Protein AF-A0A4Q4YYS7-F1 (afdb_monomer)

Secondary structure (DSSP, 8-state):
-HHHHHHT-GGGGBTTHHHHHHT-SS-EEEETTEEEEHHHHHHHHHHHHHHTTTTTHHHHTTS-HHHHHHHHHHHHHHHHHHHHHHHHHHHHTT-S----BHHHHHHHTTT-B-SSTTHHHHTTGGG--B---

Structure (mmCIF, N/CA/C/O backbone):
data_AF-A0A4Q4YYS7-F1
#
_entry.id   AF-A0A4Q4YYS7-F1
#
loop_
_atom_site.group_PDB
_atom_site.id
_atom_site.type_symbol
_atom_site.label_atom_id
_atom_site.label_alt_id
_atom_site.label_comp_id
_atom_site.label_asym_id
_atom_site.label_entity_id
_atom_site.label_seq_id
_atom_site.pdbx_PDB_ins_code
_atom_site.Cartn_x
_atom_site.Cartn_y
_atom_site.Cartn_z
_atom_site.occupancy
_atom_site.B_iso_or_equiv
_atom_site.auth_seq_id
_atom_site.auth_comp_id
_atom_site.auth_asym_id
_atom_site.auth_atom_id
_atom_site.pdbx_PDB_model_num
ATOM 1 N N . MET A 1 1 ? 11.679 -5.531 -18.163 1.00 59.91 1 MET A N 1
ATOM 2 C CA . MET A 1 1 ? 12.324 -5.670 -16.835 1.00 59.91 1 MET A CA 1
ATOM 3 C C . MET A 1 1 ? 11.364 -6.344 -15.862 1.00 59.91 1 MET A C 1
ATOM 5 O O . MET A 1 1 ? 10.168 -6.133 -15.994 1.00 59.91 1 MET A O 1
ATOM 9 N N . ALA A 1 2 ? 11.842 -7.164 -14.919 1.00 77.62 2 ALA A N 1
ATOM 10 C CA . ALA A 1 2 ? 10.981 -7.970 -14.035 1.00 77.62 2 ALA A CA 1
ATOM 11 C C . ALA A 1 2 ? 9.992 -7.133 -13.194 1.00 77.62 2 ALA A C 1
ATOM 13 O O . ALA A 1 2 ? 8.833 -7.515 -13.048 1.00 77.62 2 ALA A O 1
ATOM 14 N N . LEU A 1 3 ? 10.415 -5.950 -12.727 1.00 84.94 3 LEU A N 1
ATOM 15 C CA . LEU A 1 3 ? 9.560 -5.025 -11.975 1.00 84.94 3 LEU A CA 1
ATOM 16 C C . LEU A 1 3 ? 8.339 -4.561 -12.782 1.00 84.94 3 LEU A C 1
ATOM 18 O O . LEU A 1 3 ? 7.245 -4.486 -12.236 1.00 84.94 3 LEU A O 1
ATOM 22 N N . PHE A 1 4 ? 8.512 -4.306 -14.083 1.00 86.50 4 PHE A N 1
ATOM 23 C CA . PHE A 1 4 ? 7.407 -3.935 -14.969 1.00 86.50 4 PHE A CA 1
ATOM 24 C C . PHE A 1 4 ? 6.321 -5.013 -14.977 1.00 86.50 4 PHE A C 1
ATOM 26 O O . PHE A 1 4 ? 5.165 -4.711 -14.715 1.00 86.50 4 PHE A O 1
ATOM 33 N N . GLY A 1 5 ? 6.702 -6.278 -15.186 1.00 89.38 5 GLY A N 1
ATOM 34 C CA . GLY A 1 5 ? 5.740 -7.380 -15.221 1.00 89.38 5 GLY A CA 1
ATOM 35 C C . GLY A 1 5 ? 4.982 -7.558 -13.903 1.00 89.38 5 GLY A C 1
ATOM 36 O O . GLY A 1 5 ? 3.815 -7.938 -13.920 1.00 89.38 5 GLY A O 1
ATOM 37 N N . ILE A 1 6 ? 5.620 -7.260 -12.766 1.00 90.69 6 ILE A N 1
ATOM 38 C CA . ILE A 1 6 ? 4.976 -7.285 -11.447 1.00 90.69 6 ILE A CA 1
ATOM 39 C C . ILE A 1 6 ? 4.002 -6.118 -11.293 1.00 90.69 6 ILE A C 1
ATOM 41 O O . ILE A 1 6 ? 2.870 -6.347 -10.876 1.00 90.69 6 ILE A O 1
ATOM 45 N N . MET A 1 7 ? 4.422 -4.896 -11.621 1.00 91.31 7 MET A N 1
ATOM 46 C CA . MET A 1 7 ? 3.624 -3.688 -11.399 1.00 91.31 7 MET A CA 1
ATOM 47 C C . MET A 1 7 ? 2.464 -3.517 -12.383 1.00 91.31 7 MET A C 1
ATOM 49 O O . MET A 1 7 ? 1.507 -2.830 -12.060 1.00 91.31 7 MET A O 1
ATOM 53 N N . ASP A 1 8 ? 2.508 -4.178 -13.538 1.00 90.88 8 ASP A N 1
ATOM 54 C CA . ASP A 1 8 ? 1.418 -4.182 -14.524 1.00 90.88 8 ASP A CA 1
ATOM 55 C C . ASP A 1 8 ? 0.213 -5.045 -14.091 1.00 90.88 8 ASP A C 1
ATOM 57 O O . ASP A 1 8 ? -0.814 -5.114 -14.765 1.00 90.88 8 ASP A O 1
ATOM 61 N N . ARG A 1 9 ? 0.310 -5.747 -12.954 1.00 93.31 9 ARG A N 1
ATOM 62 C CA . ARG A 1 9 ? -0.785 -6.592 -12.468 1.00 93.31 9 ARG A CA 1
ATOM 63 C C . ARG A 1 9 ? -1.943 -5.737 -11.932 1.00 93.31 9 ARG A C 1
ATOM 65 O O . ARG A 1 9 ? -1.722 -4.970 -10.995 1.00 93.31 9 ARG A O 1
ATOM 72 N N . PRO A 1 10 ? -3.192 -5.959 -12.399 1.00 93.81 10 PRO A N 1
ATOM 73 C CA . PRO A 1 10 ? -4.370 -5.232 -11.912 1.00 93.81 10 PRO A CA 1
ATOM 74 C C . PRO A 1 10 ? -4.586 -5.334 -10.402 1.00 93.81 10 PRO A C 1
ATOM 76 O O . PRO 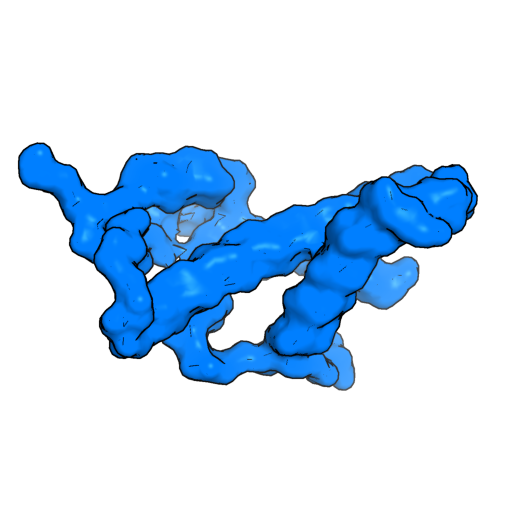A 1 10 ? -5.190 -4.456 -9.802 1.00 93.81 10 PRO A O 1
ATOM 79 N N . TRP A 1 11 ? -4.065 -6.392 -9.774 1.00 94.94 11 TRP A N 1
ATOM 80 C CA . TRP A 1 11 ? -4.149 -6.595 -8.331 1.00 94.94 11 TRP A CA 1
ATOM 81 C C . TRP A 1 11 ? -3.700 -5.356 -7.537 1.00 94.94 11 TRP A C 1
ATOM 83 O O . TRP A 1 11 ? -4.409 -4.940 -6.629 1.00 94.94 11 TRP A O 1
ATOM 93 N N . TRP A 1 12 ? -2.618 -4.674 -7.935 1.00 94.88 12 TRP A N 1
ATOM 94 C CA . TRP A 1 12 ? -2.089 -3.510 -7.204 1.00 94.88 12 TRP A CA 1
ATOM 95 C C . TRP A 1 12 ? -3.067 -2.344 -7.050 1.00 94.88 12 TRP A C 1
ATOM 97 O O . TRP A 1 12 ? -2.965 -1.587 -6.081 1.00 94.88 12 TRP A O 1
ATOM 107 N N . VAL A 1 13 ? -3.991 -2.179 -7.999 1.00 94.81 13 VAL A N 1
ATOM 108 C CA . VAL A 1 13 ? -4.938 -1.060 -8.000 1.00 94.81 13 VAL A CA 1
ATOM 109 C C . VAL A 1 13 ? -6.268 -1.411 -7.350 1.00 94.81 13 VAL A C 1
ATOM 111 O O . VAL A 1 13 ? -7.058 -0.506 -7.107 1.00 94.81 13 VAL A O 1
ATOM 114 N N . LEU A 1 14 ? -6.522 -2.677 -7.008 1.00 95.50 14 LEU A N 1
ATOM 115 C CA . LEU A 1 14 ? -7.781 -3.074 -6.384 1.00 95.50 14 LEU A CA 1
ATOM 116 C C . LEU A 1 14 ? -7.901 -2.515 -4.961 1.00 95.50 14 LEU A C 1
ATOM 118 O O . LEU A 1 14 ? -6.970 -2.560 -4.151 1.00 95.50 14 LEU A O 1
ATOM 122 N N . GLN A 1 15 ? -9.090 -2.012 -4.633 1.00 96.12 15 GLN A N 1
ATOM 123 C CA . GLN A 1 15 ? -9.389 -1.446 -3.320 1.00 96.12 15 GLN A CA 1
ATOM 124 C 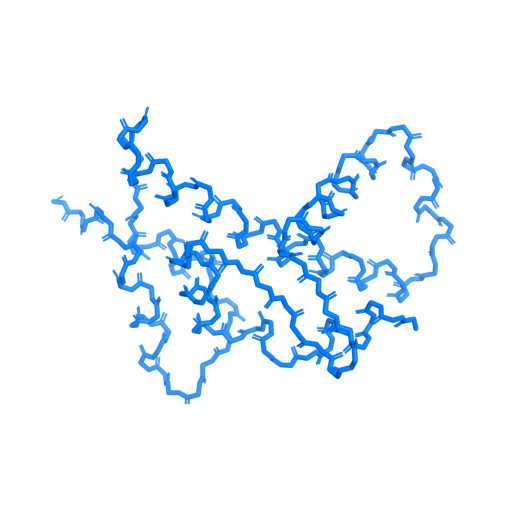C . GLN A 1 15 ? -9.234 -2.486 -2.193 1.00 96.12 15 GLN A C 1
ATOM 126 O O . GLN A 1 15 ? -8.717 -2.159 -1.127 1.00 96.12 15 GLN A O 1
ATOM 131 N N . TRP A 1 16 ? -9.611 -3.745 -2.431 1.00 95.50 16 TRP A N 1
ATOM 132 C CA . TRP A 1 16 ? -9.521 -4.819 -1.431 1.00 95.50 16 TRP A CA 1
ATOM 133 C C . TRP A 1 16 ? -8.093 -5.160 -1.000 1.00 95.50 16 TRP A C 1
ATOM 135 O O . TRP A 1 16 ? -7.889 -5.564 0.143 1.00 95.50 16 TRP A O 1
ATOM 145 N N . VAL A 1 17 ? -7.091 -4.897 -1.846 1.00 96.12 17 VAL A N 1
ATOM 146 C CA . VAL A 1 17 ? -5.675 -5.134 -1.511 1.00 96.12 17 VAL A CA 1
ATOM 147 C C . VAL A 1 17 ? -5.222 -4.322 -0.304 1.00 96.12 17 VAL A C 1
ATOM 149 O O . VAL A 1 17 ? -4.306 -4.726 0.408 1.00 96.12 17 VAL A O 1
ATOM 152 N N . ILE A 1 18 ? -5.894 -3.207 -0.007 1.00 97.31 18 ILE A N 1
ATOM 153 C CA . ILE A 1 18 ? -5.628 -2.452 1.217 1.00 97.31 18 ILE A CA 1
ATOM 154 C C . ILE A 1 18 ? -5.821 -3.355 2.442 1.00 97.31 18 ILE A C 1
ATOM 156 O O . ILE A 1 18 ? -4.964 -3.364 3.317 1.00 97.31 18 ILE A O 1
ATOM 160 N N . GLN A 1 19 ? -6.892 -4.150 2.505 1.00 95.94 19 GLN A N 1
ATOM 161 C CA . GLN A 1 19 ? -7.120 -5.053 3.635 1.00 95.94 19 GLN A CA 1
ATOM 162 C C . GLN A 1 19 ? -6.102 -6.189 3.665 1.00 95.94 19 GLN A C 1
ATOM 164 O O . GLN A 1 19 ? -5.535 -6.465 4.722 1.00 95.94 19 GLN A O 1
ATOM 169 N N . GLU A 1 20 ? -5.842 -6.799 2.506 1.00 96.94 20 GLU A N 1
ATOM 170 C CA . GLU A 1 20 ? -4.884 -7.902 2.361 1.00 96.94 20 GLU A CA 1
ATOM 171 C C . GLU A 1 20 ? -3.494 -7.516 2.880 1.00 96.94 20 GLU A C 1
ATOM 173 O O . GLU A 1 20 ? -2.812 -8.325 3.504 1.00 96.94 20 GLU A O 1
ATOM 178 N N . ILE A 1 21 ? -3.093 -6.260 2.672 1.00 97.94 21 ILE A N 1
ATOM 179 C CA . ILE A 1 21 ? -1.784 -5.757 3.086 1.00 97.94 21 ILE A CA 1
ATOM 180 C C . ILE A 1 21 ? -1.805 -5.124 4.475 1.00 97.94 21 ILE A C 1
ATOM 182 O O . ILE A 1 21 ? -0.899 -5.351 5.268 1.00 97.94 21 ILE A O 1
ATOM 186 N N . VAL A 1 22 ? -2.795 -4.314 4.824 1.00 97.38 22 VAL A N 1
ATOM 187 C CA . VAL A 1 22 ? -2.745 -3.546 6.078 1.00 97.38 22 VAL A CA 1
ATOM 188 C C . VAL A 1 22 ? -3.094 -4.419 7.281 1.00 97.38 22 VAL A C 1
ATOM 190 O O . VAL A 1 22 ? -2.439 -4.315 8.318 1.00 97.38 22 VAL A O 1
ATOM 193 N N . LEU A 1 23 ? -4.079 -5.311 7.145 1.00 96.56 23 LEU A N 1
ATOM 194 C CA . LEU A 1 23 ? -4.608 -6.095 8.265 1.00 96.56 23 LEU A CA 1
ATOM 195 C C . LEU A 1 23 ? -3.833 -7.392 8.528 1.00 96.56 23 LEU A C 1
ATOM 197 O O . LEU A 1 23 ? -3.917 -7.939 9.627 1.00 96.56 23 LEU A O 1
ATOM 201 N N . ALA A 1 24 ? -3.087 -7.900 7.543 1.00 96.75 24 ALA A N 1
ATOM 202 C CA . ALA A 1 24 ? -2.376 -9.170 7.666 1.00 96.75 24 ALA A CA 1
ATOM 203 C C . ALA A 1 24 ? -1.307 -9.145 8.774 1.00 96.75 24 ALA A C 1
ATOM 205 O O . ALA A 1 24 ? -0.665 -8.128 9.026 1.00 96.75 24 ALA A O 1
ATOM 206 N N . GLN A 1 25 ? -1.034 -10.277 9.420 1.00 94.69 25 GLN A N 1
ATOM 207 C CA . GLN A 1 25 ? 0.059 -10.357 10.402 1.00 94.69 25 GLN A CA 1
ATOM 208 C C . GLN A 1 25 ? 1.426 -10.471 9.716 1.00 94.69 25 GLN A C 1
ATOM 210 O O . GLN A 1 25 ? 2.368 -9.778 10.092 1.00 94.69 25 GLN A O 1
ATOM 215 N N . SER A 1 26 ? 1.501 -11.264 8.649 1.00 95.50 26 SER A N 1
ATOM 216 C CA . SER A 1 26 ? 2.660 -11.427 7.771 1.00 95.50 26 SER A CA 1
ATOM 217 C C . SER A 1 26 ? 2.191 -11.502 6.319 1.00 95.50 26 SER A C 1
ATOM 219 O O . SER A 1 26 ? 1.051 -11.882 6.052 1.00 95.50 26 SER A O 1
ATOM 221 N N . ILE A 1 27 ? 3.046 -11.096 5.380 1.00 97.44 27 ILE A N 1
ATOM 222 C CA . ILE A 1 27 ? 2.688 -10.994 3.963 1.00 97.44 27 ILE A CA 1
ATOM 223 C C . ILE A 1 27 ? 3.809 -11.589 3.125 1.00 97.44 27 ILE A C 1
ATOM 225 O O . ILE A 1 27 ? 4.983 -11.260 3.290 1.00 97.44 27 ILE A O 1
ATOM 229 N N . THR A 1 28 ? 3.433 -12.442 2.182 1.00 97.25 28 THR A N 1
ATOM 230 C CA . THR A 1 28 ? 4.325 -12.947 1.142 1.00 97.25 28 THR A CA 1
ATOM 231 C C . THR A 1 28 ? 3.650 -12.739 -0.202 1.00 97.25 28 THR A C 1
ATOM 233 O O . THR A 1 28 ? 2.509 -13.146 -0.401 1.00 97.25 28 THR A O 1
ATOM 236 N N . LEU A 1 29 ? 4.345 -12.070 -1.117 1.00 95.12 29 LEU A N 1
ATOM 237 C CA . LEU A 1 29 ? 3.866 -11.822 -2.467 1.00 95.12 29 LEU A CA 1
ATOM 238 C C . LEU A 1 29 ? 4.294 -12.969 -3.377 1.00 95.12 29 LEU A C 1
ATOM 240 O O . LEU A 1 29 ? 5.468 -13.343 -3.412 1.00 95.12 29 LEU A O 1
ATOM 244 N N . HIS A 1 30 ? 3.332 -13.491 -4.135 1.00 94.56 30 HIS A N 1
ATOM 245 C CA . HIS A 1 30 ? 3.532 -14.562 -5.104 1.00 94.56 30 HIS A CA 1
ATOM 246 C C . HIS A 1 30 ? 3.244 -14.051 -6.516 1.00 94.56 30 HIS A C 1
ATOM 248 O O . HIS A 1 30 ? 2.176 -13.508 -6.791 1.00 94.56 30 HIS A O 1
ATOM 254 N N . HIS A 1 31 ? 4.188 -14.261 -7.432 1.00 91.62 31 HIS A N 1
ATOM 255 C CA . HIS A 1 31 ? 4.025 -13.980 -8.853 1.00 91.62 31 HIS A CA 1
ATOM 256 C C . HIS A 1 31 ? 4.696 -15.079 -9.678 1.00 91.62 31 HIS A C 1
ATOM 258 O O . HIS A 1 31 ? 5.897 -15.034 -9.949 1.00 91.62 31 HIS A O 1
ATOM 264 N N . GLY A 1 32 ? 3.916 -16.062 -10.131 1.00 89.38 32 GLY A N 1
ATOM 265 C CA . GLY A 1 32 ? 4.467 -17.227 -10.825 1.00 89.38 32 GLY A CA 1
ATOM 266 C C . GLY A 1 32 ? 5.466 -17.955 -9.923 1.00 89.38 32 GLY A C 1
ATOM 267 O O . GLY A 1 32 ? 5.113 -18.360 -8.821 1.00 89.38 32 GLY A O 1
ATOM 268 N N . HIS A 1 33 ? 6.719 -18.081 -10.366 1.00 89.31 33 HIS A N 1
ATOM 269 C CA . HIS A 1 33 ? 7.798 -18.676 -9.565 1.00 89.31 33 HIS A CA 1
ATOM 270 C C . HIS A 1 33 ? 8.499 -17.683 -8.624 1.00 89.31 33 HIS A C 1
ATOM 272 O O . HIS A 1 33 ? 9.356 -18.087 -7.842 1.00 89.31 33 HIS A O 1
ATOM 278 N N . PHE A 1 34 ? 8.170 -16.391 -8.695 1.00 87.88 34 PHE A N 1
ATOM 279 C CA . PHE A 1 34 ? 8.744 -15.387 -7.808 1.00 87.88 34 PHE A CA 1
ATOM 280 C C . PHE A 1 34 ? 7.944 -15.324 -6.512 1.00 87.88 34 PHE A C 1
ATOM 282 O O . PHE A 1 34 ? 6.730 -15.117 -6.529 1.00 87.88 34 PHE A O 1
ATOM 289 N N . VAL A 1 35 ? 8.644 -15.485 -5.395 1.00 94.06 35 VAL A N 1
ATOM 290 C CA . VAL A 1 35 ? 8.088 -15.402 -4.047 1.00 94.06 35 VAL A CA 1
ATOM 291 C C . VAL A 1 35 ? 8.988 -14.492 -3.235 1.00 94.06 35 VAL A C 1
ATOM 293 O O . VAL A 1 35 ? 10.207 -14.666 -3.241 1.00 94.06 35 VAL A O 1
ATOM 296 N N . ALA A 1 36 ? 8.405 -13.510 -2.560 1.00 95.12 36 ALA A N 1
ATOM 297 C CA . ALA A 1 36 ? 9.168 -12.591 -1.733 1.00 95.12 36 ALA A CA 1
ATOM 298 C C . ALA A 1 36 ? 8.326 -12.040 -0.574 1.00 95.12 36 ALA A C 1
ATOM 300 O O . ALA A 1 36 ? 7.134 -11.776 -0.750 1.00 95.12 36 ALA A O 1
ATOM 301 N N . PRO A 1 37 ? 8.934 -11.846 0.608 1.00 97.62 37 PRO A N 1
ATOM 302 C CA . PRO A 1 37 ? 8.263 -11.210 1.734 1.00 97.62 37 PRO A CA 1
ATOM 303 C C . PRO A 1 37 ? 7.973 -9.734 1.430 1.00 97.62 37 PRO A C 1
ATOM 305 O O . PRO A 1 37 ? 8.708 -9.090 0.673 1.00 97.62 37 PRO A O 1
ATOM 308 N N . TRP A 1 38 ? 6.918 -9.183 2.033 1.00 97.44 38 TRP A N 1
ATOM 309 C CA . TRP A 1 38 ? 6.555 -7.768 1.869 1.00 97.44 38 TRP A CA 1
ATOM 310 C C . TRP A 1 38 ? 7.682 -6.819 2.276 1.00 97.44 38 TRP A C 1
ATOM 312 O O . TRP A 1 38 ? 7.906 -5.801 1.627 1.00 97.44 38 TRP A O 1
ATOM 322 N N . GLU A 1 39 ? 8.448 -7.191 3.297 1.00 97.31 39 GLU A N 1
ATOM 323 C CA . GLU A 1 39 ? 9.573 -6.422 3.823 1.00 97.31 39 GLU A CA 1
ATOM 324 C C . GLU A 1 39 ? 10.654 -6.176 2.761 1.00 97.31 39 GLU A C 1
ATOM 326 O O . GLU A 1 39 ? 11.316 -5.140 2.779 1.00 97.31 39 GLU A O 1
ATOM 331 N N . LEU A 1 40 ? 10.811 -7.086 1.791 1.00 96.81 40 LEU A N 1
ATOM 332 C CA . LEU A 1 40 ? 11.721 -6.869 0.666 1.00 96.81 40 LEU A CA 1
ATOM 333 C C . LEU A 1 40 ? 11.230 -5.720 -0.228 1.00 96.81 40 LEU A C 1
ATOM 335 O O . LEU A 1 40 ? 12.028 -4.896 -0.679 1.00 96.81 40 LEU A O 1
ATOM 339 N N . PHE A 1 41 ? 9.919 -5.654 -0.472 1.00 96.62 41 PHE A N 1
ATOM 340 C CA . PHE A 1 41 ? 9.298 -4.617 -1.293 1.00 96.62 41 PHE A CA 1
ATOM 341 C C . PHE A 1 41 ? 9.347 -3.264 -0.586 1.00 96.62 41 PHE A C 1
ATOM 343 O O . PHE A 1 41 ? 9.761 -2.277 -1.197 1.00 96.62 41 PHE A O 1
ATOM 350 N N . SER A 1 42 ? 8.972 -3.211 0.696 1.00 97.56 42 SER A N 1
ATOM 351 C CA . SER A 1 42 ? 8.985 -1.964 1.463 1.00 97.56 42 SER A CA 1
ATOM 352 C C . SER A 1 42 ? 10.401 -1.418 1.633 1.00 97.56 42 SER A C 1
ATOM 354 O O . SER A 1 42 ? 10.619 -0.232 1.387 1.00 97.56 42 SER A O 1
ATOM 356 N N . LEU A 1 43 ? 11.394 -2.269 1.919 1.00 97.56 43 LEU A N 1
ATOM 357 C CA . LEU A 1 43 ? 12.797 -1.855 1.977 1.00 97.56 43 LEU A CA 1
ATOM 358 C C . LEU A 1 43 ? 13.282 -1.289 0.636 1.00 97.56 43 LEU A C 1
ATOM 360 O O . LEU A 1 43 ? 13.894 -0.222 0.601 1.00 97.56 43 LEU A O 1
ATOM 364 N N . ALA A 1 44 ? 12.980 -1.961 -0.478 1.00 95.56 44 ALA A N 1
ATOM 365 C CA . ALA A 1 44 ? 13.346 -1.472 -1.804 1.00 95.56 44 ALA A CA 1
ATOM 366 C C . ALA A 1 44 ? 12.694 -0.112 -2.118 1.00 95.56 44 ALA A C 1
ATOM 368 O O . ALA A 1 44 ? 13.359 0.787 -2.639 1.00 95.56 44 ALA A O 1
ATOM 369 N N . ALA A 1 45 ? 11.417 0.064 -1.767 1.00 96.12 45 ALA A N 1
ATOM 370 C CA . ALA A 1 45 ? 10.690 1.313 -1.969 1.00 96.12 45 ALA A CA 1
ATOM 371 C C . ALA A 1 45 ? 11.269 2.470 -1.133 1.00 96.12 45 ALA A C 1
ATOM 373 O O . ALA A 1 45 ? 11.474 3.562 -1.666 1.00 96.12 45 ALA A O 1
ATOM 374 N N . ARG A 1 46 ? 11.603 2.225 0.143 1.00 95.94 46 ARG A N 1
ATOM 375 C CA . ARG A 1 46 ? 12.231 3.218 1.038 1.00 95.94 46 ARG A CA 1
ATOM 376 C C . ARG A 1 46 ? 13.633 3.595 0.577 1.00 95.94 46 ARG A C 1
ATOM 378 O O . ARG A 1 46 ? 13.967 4.777 0.553 1.00 95.94 46 ARG A O 1
ATOM 385 N N . ASN A 1 47 ? 14.425 2.612 0.147 1.00 93.81 47 ASN A N 1
ATOM 386 C CA . ASN A 1 47 ? 15.749 2.860 -0.416 1.00 93.81 47 ASN A CA 1
ATOM 387 C C . ASN A 1 47 ? 15.649 3.750 -1.656 1.00 93.81 47 ASN A C 1
ATOM 389 O O . ASN A 1 47 ? 16.379 4.731 -1.761 1.00 93.81 47 ASN A O 1
ATOM 393 N N . TYR A 1 48 ? 14.716 3.466 -2.569 1.00 91.38 48 TYR A N 1
ATOM 394 C CA . TYR A 1 48 ? 14.488 4.338 -3.721 1.00 91.38 48 TYR A CA 1
ATOM 395 C C . TYR A 1 48 ? 14.068 5.754 -3.301 1.00 91.38 48 TYR A C 1
ATOM 397 O O . TYR A 1 48 ? 14.602 6.735 -3.822 1.00 91.38 48 TYR A O 1
ATOM 405 N N . GLU A 1 49 ? 13.138 5.882 -2.350 1.00 91.19 49 GLU A N 1
ATOM 406 C CA . GLU A 1 49 ? 12.682 7.185 -1.863 1.00 91.19 49 GLU A CA 1
ATOM 407 C C . GLU A 1 49 ? 13.821 8.035 -1.280 1.00 91.19 49 GLU A C 1
ATOM 409 O O . GLU A 1 49 ? 13.891 9.230 -1.583 1.00 91.19 49 GLU A O 1
ATOM 414 N N . HIS A 1 50 ? 14.701 7.421 -0.487 1.00 90.56 50 HIS A N 1
ATOM 415 C CA . HIS A 1 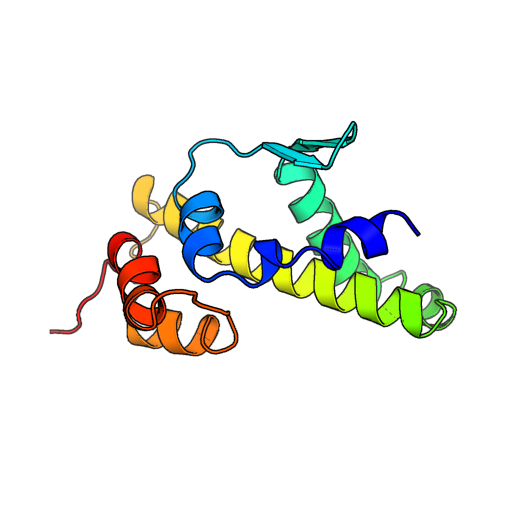50 ? 15.877 8.058 0.102 1.00 90.56 50 HIS A CA 1
ATOM 416 C C . HIS A 1 50 ? 16.903 8.426 -0.980 1.00 90.56 50 HIS A C 1
ATOM 418 O O . HIS A 1 50 ? 17.221 9.594 -1.209 1.00 90.56 50 HIS A O 1
ATOM 424 N N . HIS A 1 51 ? 17.360 7.437 -1.747 1.00 88.31 51 HIS A N 1
ATOM 425 C CA . HIS A 1 51 ? 18.458 7.616 -2.690 1.00 88.31 51 HIS A CA 1
ATOM 426 C C . HIS A 1 51 ? 18.118 8.531 -3.871 1.00 88.31 51 HIS A C 1
ATOM 428 O O . HIS A 1 51 ? 19.025 9.177 -4.403 1.00 88.31 51 HIS A O 1
ATOM 434 N N . ARG A 1 52 ? 16.842 8.642 -4.280 1.00 86.81 52 ARG A N 1
ATOM 435 C CA . ARG A 1 52 ? 16.454 9.572 -5.360 1.00 86.81 52 ARG A CA 1
ATOM 436 C C . ARG A 1 52 ? 16.571 11.042 -4.963 1.00 86.81 52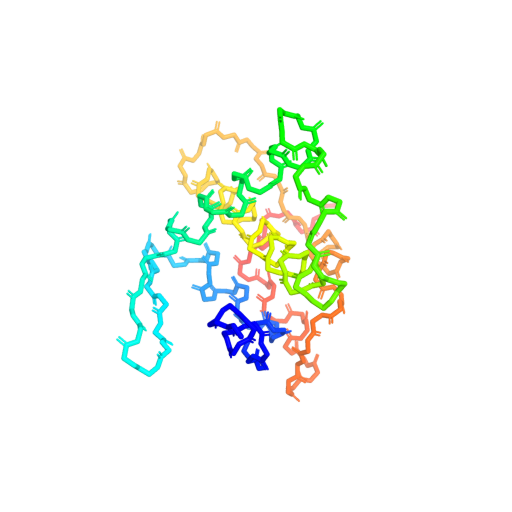 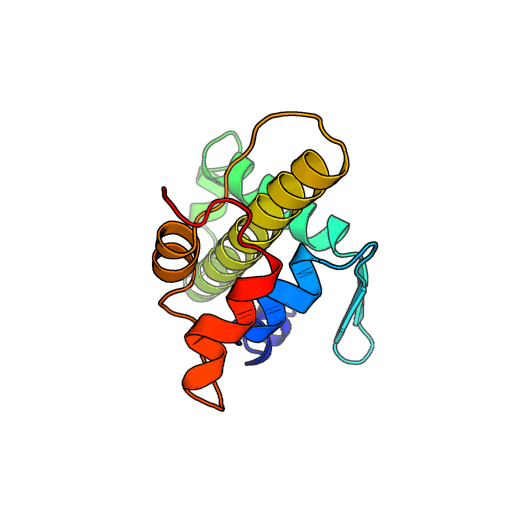ARG A C 1
ATOM 438 O O . ARG A 1 52 ? 16.664 11.886 -5.851 1.00 86.81 52 ARG A O 1
ATOM 445 N N . LYS A 1 53 ? 16.508 11.345 -3.662 1.00 83.69 53 LYS A N 1
ATOM 446 C CA . LYS A 1 53 ? 16.594 12.709 -3.117 1.00 83.69 53 LYS A CA 1
ATOM 447 C C . LYS A 1 53 ? 17.993 13.036 -2.588 1.00 83.69 53 LYS A C 1
ATOM 449 O O . LYS A 1 53 ? 18.355 14.205 -2.591 1.00 83.69 53 LYS A O 1
ATOM 454 N N . ASP A 1 54 ? 18.759 12.013 -2.207 1.00 85.19 54 ASP A N 1
ATOM 455 C CA . ASP A 1 54 ? 20.049 12.164 -1.536 1.00 85.19 54 ASP A CA 1
ATOM 456 C C . ASP A 1 54 ? 21.232 11.741 -2.436 1.00 85.19 54 ASP A C 1
ATOM 458 O O . ASP A 1 54 ? 21.420 12.253 -3.543 1.00 85.19 54 ASP A O 1
A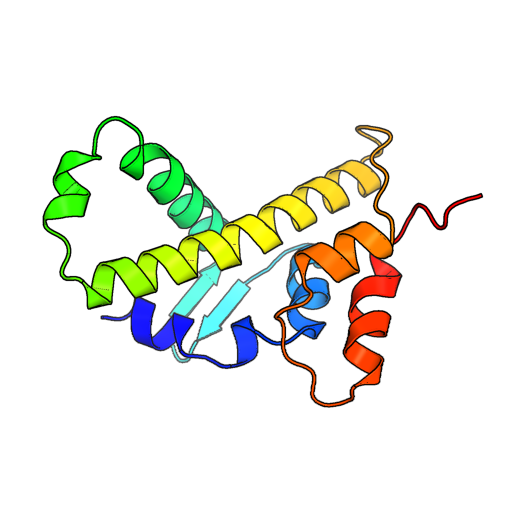TOM 462 N N . CYS A 1 55 ? 22.064 10.800 -1.976 1.00 83.44 55 CYS A N 1
ATOM 463 C CA . CYS A 1 55 ? 23.387 10.514 -2.541 1.00 83.44 55 CYS A CA 1
ATOM 464 C C . CYS A 1 55 ? 23.398 9.960 -3.978 1.00 83.44 55 CYS A C 1
ATOM 466 O O . CYS A 1 55 ? 24.449 9.963 -4.618 1.00 83.44 55 CYS A O 1
ATOM 468 N N . CYS A 1 56 ? 22.259 9.506 -4.512 1.00 81.44 56 CYS A N 1
ATOM 469 C CA . CYS A 1 56 ? 22.174 8.901 -5.844 1.00 81.44 56 CYS A CA 1
ATOM 470 C C . CYS A 1 56 ? 21.300 9.694 -6.823 1.00 81.44 56 CYS A C 1
ATOM 472 O O . CYS A 1 56 ? 21.007 9.189 -7.907 1.00 81.44 56 CYS A O 1
ATOM 474 N N . GLN A 1 57 ? 20.922 10.938 -6.509 1.00 79.69 57 GLN A N 1
ATOM 475 C CA . GLN A 1 57 ? 20.029 11.753 -7.346 1.00 79.69 57 GLN A CA 1
ATOM 476 C C . GLN A 1 57 ? 20.467 11.818 -8.825 1.00 79.69 57 GLN A C 1
ATOM 478 O O . GLN A 1 57 ? 19.637 11.772 -9.734 1.00 79.69 57 GLN A O 1
ATOM 483 N N . ASN A 1 58 ? 21.776 11.886 -9.090 1.00 79.56 58 ASN A N 1
ATOM 484 C CA . ASN A 1 58 ? 22.307 11.925 -10.456 1.00 79.56 58 ASN A CA 1
ATOM 485 C C . ASN A 1 58 ? 22.236 10.574 -11.181 1.00 79.56 58 ASN A C 1
ATOM 487 O O . ASN A 1 58 ? 22.146 10.568 -12.403 1.00 79.56 58 ASN A O 1
ATOM 491 N N . HIS A 1 59 ? 22.234 9.449 -10.463 1.00 75.44 59 HIS A N 1
ATOM 492 C CA . HIS A 1 59 ? 22.129 8.115 -11.059 1.00 75.44 59 HIS A CA 1
ATOM 493 C C . HIS A 1 59 ? 20.752 7.905 -11.707 1.00 75.44 59 HIS A C 1
ATOM 495 O O . HIS A 1 59 ? 20.649 7.370 -12.808 1.00 75.44 59 HIS A O 1
ATOM 501 N N . TYR A 1 60 ? 19.696 8.429 -11.079 1.00 71.19 60 TYR A N 1
ATOM 502 C CA . TYR A 1 60 ? 18.326 8.322 -11.588 1.00 71.19 60 TYR A CA 1
ATOM 503 C C . TYR A 1 60 ? 18.074 9.126 -12.868 1.00 71.19 60 TYR A C 1
ATOM 505 O O . TYR A 1 60 ? 17.160 8.794 -13.617 1.00 71.19 60 TYR A O 1
ATOM 513 N N . LYS A 1 61 ? 18.901 10.137 -13.172 1.00 70.38 61 LYS A N 1
ATOM 514 C CA . LYS A 1 61 ? 18.820 10.885 -14.441 1.00 70.38 61 LYS A CA 1
ATOM 515 C C . LYS A 1 61 ? 19.152 10.020 -15.661 1.00 70.38 61 LYS A C 1
ATOM 517 O O . LYS A 1 61 ? 18.760 10.376 -16.766 1.00 70.38 61 LYS A O 1
ATOM 522 N N . TYR A 1 62 ? 19.862 8.910 -15.459 1.00 76.81 62 TYR A N 1
ATOM 523 C CA . TYR A 1 62 ? 20.265 7.988 -16.521 1.00 76.81 62 TYR A CA 1
ATOM 524 C C . TYR A 1 62 ? 19.310 6.802 -16.697 1.00 76.81 62 TYR A C 1
ATOM 526 O O . TYR A 1 62 ? 19.506 6.002 -17.608 1.00 76.81 62 TYR A O 1
ATOM 534 N N . LEU A 1 63 ? 18.273 6.676 -15.861 1.00 75.94 63 LEU A N 1
ATOM 535 C CA . LEU A 1 63 ? 17.227 5.685 -16.097 1.00 75.94 63 LEU A CA 1
ATOM 536 C C . LEU A 1 63 ? 16.424 6.061 -17.343 1.00 75.94 63 LEU A C 1
ATOM 538 O O . LEU A 1 63 ? 16.013 7.210 -17.523 1.00 75.94 63 LEU A O 1
ATOM 542 N N . HIS A 1 64 ? 16.153 5.070 -18.190 1.00 76.62 64 HIS A N 1
ATOM 543 C CA . HIS A 1 64 ? 15.247 5.247 -19.316 1.00 76.62 64 HIS A CA 1
ATOM 544 C C . HIS A 1 64 ? 13.850 5.639 -18.814 1.00 76.62 64 HIS A C 1
ATOM 546 O O . HIS A 1 64 ? 13.370 5.121 -17.808 1.00 76.62 64 HIS A O 1
ATOM 552 N N . GLY A 1 65 ? 13.162 6.530 -19.537 1.00 74.31 65 GLY A N 1
ATOM 553 C CA . GLY A 1 65 ? 11.900 7.125 -19.073 1.00 74.31 65 GLY A CA 1
ATOM 554 C C . GLY A 1 65 ? 10.810 6.112 -18.697 1.00 74.31 65 GLY A C 1
ATOM 555 O O . GLY A 1 65 ? 10.057 6.350 -17.754 1.00 74.31 65 GLY A O 1
ATOM 556 N N . ASN A 1 66 ? 10.752 4.963 -19.379 1.00 76.69 66 ASN A N 1
ATOM 557 C CA . ASN A 1 66 ? 9.839 3.881 -19.011 1.00 76.69 66 ASN A CA 1
ATOM 558 C C . ASN A 1 66 ? 10.233 3.231 -17.680 1.00 76.69 66 ASN A C 1
ATOM 560 O O . ASN A 1 66 ? 9.368 3.036 -16.834 1.00 76.69 66 ASN A O 1
ATOM 564 N N . ASP A 1 67 ? 11.513 2.947 -17.443 1.00 81.88 67 ASP A N 1
ATOM 565 C CA . ASP A 1 67 ? 11.969 2.361 -16.177 1.00 81.88 67 ASP A CA 1
ATOM 566 C C . ASP A 1 67 ? 11.699 3.305 -15.001 1.00 81.88 67 ASP A C 1
ATOM 568 O O . ASP A 1 67 ? 11.174 2.872 -13.976 1.00 81.88 67 ASP A O 1
ATOM 572 N N . THR A 1 68 ? 11.922 4.610 -15.184 1.00 85.00 68 THR A N 1
ATOM 573 C CA . THR A 1 68 ? 11.596 5.629 -14.176 1.00 85.00 68 THR A CA 1
ATOM 574 C C . THR A 1 68 ? 10.119 5.596 -13.788 1.00 85.00 68 THR A C 1
ATOM 576 O O . THR A 1 68 ? 9.804 5.651 -12.603 1.00 85.00 68 THR A O 1
ATOM 579 N N . ARG A 1 69 ? 9.196 5.454 -14.750 1.00 86.31 69 ARG A N 1
ATOM 580 C CA . ARG A 1 69 ? 7.751 5.373 -14.462 1.00 86.31 69 ARG A CA 1
ATOM 581 C C . ARG A 1 69 ? 7.384 4.135 -13.651 1.00 86.31 69 ARG A C 1
ATOM 583 O O . ARG A 1 69 ? 6.591 4.245 -12.722 1.00 86.31 69 ARG A O 1
ATOM 590 N N . HIS A 1 70 ? 7.956 2.978 -13.974 1.00 88.06 70 HIS A N 1
ATOM 591 C CA . HIS A 1 70 ? 7.660 1.740 -13.250 1.00 88.06 70 HIS A CA 1
ATOM 592 C C . HIS A 1 70 ? 8.203 1.768 -11.827 1.00 88.06 70 HIS A C 1
ATOM 594 O O . HIS A 1 70 ? 7.504 1.357 -10.904 1.00 88.06 70 HIS A O 1
ATOM 600 N N . VAL A 1 71 ? 9.415 2.293 -11.635 1.00 90.12 71 VAL A N 1
ATOM 601 C CA . VAL A 1 71 ? 9.984 2.456 -10.295 1.00 90.12 71 VAL A CA 1
ATOM 602 C C . VAL A 1 71 ? 9.201 3.507 -9.503 1.00 90.12 71 VAL A C 1
ATOM 604 O O . VAL A 1 71 ? 8.924 3.296 -8.324 1.00 90.12 71 VAL A O 1
ATOM 607 N N . GLU A 1 72 ? 8.769 4.596 -10.151 1.00 90.69 72 GLU A N 1
ATOM 608 C CA . GLU A 1 72 ? 7.936 5.632 -9.532 1.00 90.69 72 GLU A CA 1
ATOM 609 C C . GLU A 1 72 ? 6.577 5.073 -9.085 1.00 90.69 72 GLU A C 1
ATOM 611 O O . GLU A 1 72 ? 6.135 5.335 -7.967 1.00 90.69 72 GLU A O 1
ATOM 616 N N . HIS A 1 73 ? 5.927 4.272 -9.931 1.00 92.62 73 HIS A N 1
ATOM 617 C CA . HIS A 1 73 ? 4.680 3.601 -9.581 1.00 92.62 73 HIS A CA 1
ATOM 618 C C . HIS A 1 73 ? 4.882 2.596 -8.441 1.00 92.62 73 HIS A C 1
ATOM 620 O O . HIS A 1 73 ? 4.124 2.615 -7.473 1.00 92.62 73 HIS A O 1
ATOM 626 N N . PHE A 1 74 ? 5.937 1.779 -8.521 1.00 95.06 74 PHE A N 1
ATOM 627 C CA . PHE A 1 74 ? 6.307 0.817 -7.490 1.00 95.06 74 PHE A CA 1
ATOM 628 C C . PHE A 1 74 ? 6.448 1.473 -6.118 1.00 95.06 74 PHE A C 1
ATOM 630 O O . PHE A 1 74 ? 5.703 1.114 -5.208 1.00 95.06 74 PHE A O 1
ATOM 637 N N . TYR A 1 75 ? 7.353 2.447 -5.945 1.00 95.00 75 TYR A N 1
ATOM 638 C CA . TYR A 1 75 ? 7.576 2.966 -4.595 1.00 95.00 75 TYR A CA 1
ATOM 639 C C . TYR A 1 75 ? 6.330 3.686 -4.070 1.00 95.00 75 TYR A C 1
ATOM 641 O O . TYR A 1 75 ? 6.021 3.535 -2.898 1.00 95.00 75 TYR A O 1
ATOM 649 N N . ARG A 1 76 ? 5.579 4.423 -4.905 1.00 95.12 76 ARG A N 1
ATOM 650 C CA . ARG A 1 76 ? 4.356 5.107 -4.447 1.00 95.12 76 ARG A CA 1
ATOM 651 C C . ARG A 1 76 ? 3.332 4.117 -3.911 1.00 95.12 76 ARG A C 1
ATOM 65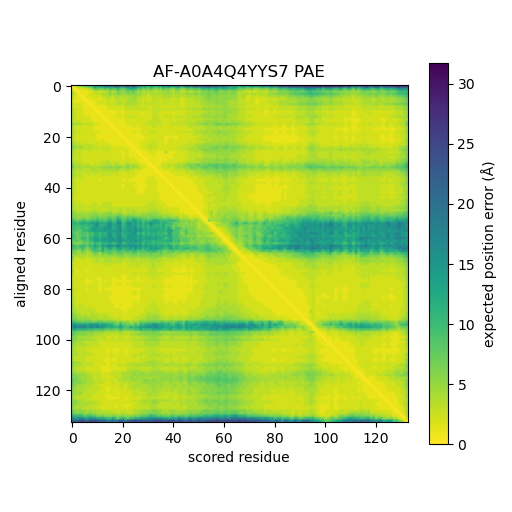3 O O . ARG A 1 76 ? 2.830 4.318 -2.811 1.00 95.12 76 ARG A O 1
ATOM 660 N N . THR A 1 77 ? 3.057 3.054 -4.667 1.00 96.12 77 THR A N 1
ATOM 661 C CA . THR A 1 77 ? 2.091 2.023 -4.272 1.00 96.12 77 THR A CA 1
ATOM 662 C C . THR A 1 77 ? 2.540 1.310 -2.998 1.00 96.12 77 THR A C 1
ATOM 664 O O . THR A 1 77 ? 1.738 1.129 -2.081 1.00 96.12 77 THR A O 1
ATOM 667 N N . ILE A 1 78 ? 3.817 0.923 -2.915 1.00 97.75 78 ILE A N 1
ATOM 668 C CA . ILE A 1 78 ? 4.340 0.197 -1.755 1.00 97.75 78 ILE A CA 1
ATOM 669 C C . ILE A 1 78 ? 4.377 1.086 -0.511 1.00 97.75 78 ILE A C 1
ATOM 671 O O . ILE A 1 78 ? 3.885 0.661 0.526 1.00 97.75 78 ILE A O 1
ATOM 675 N N . ILE A 1 79 ? 4.897 2.313 -0.602 1.00 97.62 79 ILE A N 1
ATOM 676 C CA . ILE A 1 79 ? 4.981 3.244 0.534 1.00 97.62 79 ILE A CA 1
ATOM 677 C C . ILE A 1 79 ? 3.592 3.597 1.062 1.00 97.62 79 ILE A C 1
ATOM 679 O O . ILE A 1 79 ? 3.391 3.578 2.270 1.00 97.62 79 ILE A O 1
ATOM 683 N N . GLU A 1 80 ? 2.620 3.857 0.182 1.00 97.06 80 GLU A N 1
ATOM 684 C CA . GLU A 1 80 ? 1.248 4.179 0.592 1.00 97.06 80 GLU A CA 1
ATOM 685 C C . GLU A 1 80 ? 0.622 3.061 1.444 1.00 97.06 80 GLU A C 1
ATOM 687 O O . GLU A 1 80 ? 0.012 3.328 2.484 1.00 97.06 80 GLU A O 1
ATOM 692 N N . LEU A 1 81 ? 0.782 1.808 1.009 1.00 97.88 81 LEU A N 1
ATOM 693 C CA . LEU A 1 81 ? 0.282 0.634 1.723 1.00 97.88 81 LEU A CA 1
ATOM 694 C C . LEU A 1 81 ? 1.074 0.361 3.006 1.00 97.88 81 LEU A C 1
ATOM 696 O O . LEU A 1 81 ? 0.491 0.062 4.048 1.00 97.88 81 LEU A O 1
ATOM 700 N N . ASP A 1 82 ? 2.397 0.476 2.931 1.00 98.25 82 ASP A N 1
ATOM 701 C CA . ASP A 1 82 ? 3.314 0.203 4.031 1.00 98.25 82 ASP A CA 1
ATOM 702 C C . ASP A 1 82 ? 3.168 1.228 5.166 1.00 98.25 82 ASP A C 1
ATOM 704 O O . ASP A 1 82 ? 3.120 0.844 6.332 1.00 98.25 82 ASP A O 1
ATOM 708 N N . ASP A 1 83 ? 3.009 2.518 4.857 1.00 97.56 83 ASP A N 1
ATOM 709 C CA . ASP A 1 83 ? 2.745 3.570 5.848 1.00 97.56 83 ASP A CA 1
ATOM 710 C C . ASP A 1 83 ? 1.443 3.301 6.611 1.00 97.56 83 ASP A C 1
ATOM 712 O O . ASP A 1 83 ? 1.396 3.404 7.841 1.00 97.56 83 ASP A O 1
ATOM 716 N N . LEU A 1 84 ? 0.374 2.935 5.896 1.00 97.50 84 LEU A N 1
ATOM 717 C CA . LEU A 1 84 ? -0.902 2.615 6.531 1.00 97.50 84 LEU A CA 1
ATOM 718 C C . LEU A 1 84 ? -0.803 1.340 7.381 1.00 97.50 84 LEU A C 1
ATOM 720 O O . LEU A 1 84 ? -1.327 1.309 8.496 1.00 97.50 84 LEU A O 1
ATOM 724 N N . ARG A 1 85 ? -0.079 0.320 6.905 1.00 97.38 85 ARG A N 1
ATOM 725 C CA . ARG A 1 85 ? 0.232 -0.895 7.669 1.00 97.38 85 ARG A CA 1
ATOM 726 C C . ARG A 1 85 ? 0.959 -0.580 8.974 1.00 97.38 85 ARG A C 1
ATOM 728 O O . ARG A 1 85 ? 0.550 -1.074 10.022 1.00 97.38 85 ARG A O 1
ATOM 735 N N . HIS A 1 86 ? 1.987 0.265 8.945 1.00 96.56 86 HIS A N 1
ATOM 736 C CA . HIS A 1 86 ? 2.711 0.663 10.154 1.00 96.56 86 HIS A CA 1
ATOM 737 C C . HIS A 1 86 ? 1.806 1.411 11.140 1.00 96.56 86 HIS A C 1
ATOM 739 O O . HIS A 1 86 ? 1.800 1.080 12.326 1.00 96.56 86 HIS A O 1
ATOM 745 N N . LYS A 1 87 ? 0.979 2.354 10.658 1.00 95.69 87 LYS A N 1
ATOM 746 C CA . LYS A 1 87 ? -0.023 3.036 11.498 1.00 95.69 87 LYS A CA 1
ATOM 747 C C . LYS A 1 87 ? -0.962 2.035 12.172 1.00 95.69 87 LYS A C 1
ATOM 749 O O . LYS A 1 87 ? -1.163 2.108 13.383 1.00 95.69 87 LYS A O 1
ATOM 754 N N . TRP A 1 88 ? -1.490 1.081 11.406 1.00 96.06 88 TRP A N 1
ATOM 755 C CA . TRP A 1 88 ? -2.373 0.035 11.916 1.00 96.06 88 TRP A CA 1
ATOM 756 C C . TRP A 1 88 ? -1.695 -0.831 12.984 1.00 96.06 88 TRP A C 1
ATOM 758 O O . TRP A 1 88 ? -2.241 -1.044 14.065 1.00 96.06 88 TRP A O 1
ATOM 768 N N . GLN A 1 89 ? -0.464 -1.275 12.736 1.00 94.88 89 GLN A N 1
ATOM 769 C CA . GLN A 1 89 ? 0.297 -2.051 13.714 1.00 94.88 89 GLN A CA 1
ATOM 770 C C . GLN A 1 89 ? 0.580 -1.264 15.002 1.00 94.88 89 GLN A C 1
ATOM 772 O O . GLN A 1 89 ? 0.535 -1.844 16.088 1.00 94.88 89 GLN A O 1
ATOM 777 N N . SER A 1 90 ? 0.846 0.041 14.916 1.00 94.75 90 SER A N 1
ATOM 778 C CA . SER A 1 90 ? 1.026 0.892 16.097 1.00 94.75 90 SER A CA 1
ATOM 779 C C . SER A 1 90 ? -0.264 1.075 16.900 1.00 94.75 90 SER A C 1
ATOM 781 O O . SER A 1 90 ? -0.192 1.112 18.130 1.00 94.75 90 SER A O 1
ATOM 783 N N . ILE A 1 91 ? -1.430 1.118 16.238 1.00 93.44 91 ILE A N 1
ATOM 784 C CA . ILE A 1 91 ? -2.746 1.093 16.901 1.00 93.44 91 ILE A CA 1
ATOM 785 C C . ILE A 1 91 ? -2.914 -0.214 17.677 1.00 93.44 91 ILE A C 1
ATOM 787 O O . ILE A 1 91 ? -3.189 -0.178 18.872 1.00 93.44 91 ILE A O 1
ATOM 791 N N . LEU A 1 92 ? -2.675 -1.365 17.037 1.00 92.12 92 LEU A N 1
ATOM 792 C CA . LEU A 1 92 ? -2.798 -2.676 17.691 1.00 92.12 92 LEU A CA 1
ATOM 793 C C . LEU A 1 92 ? -1.862 -2.832 18.898 1.00 92.12 92 LEU A C 1
ATOM 795 O O . LEU A 1 92 ? -2.203 -3.500 19.870 1.00 92.12 92 LEU A O 1
ATOM 799 N N . LYS A 1 93 ? -0.680 -2.210 18.846 1.00 94.12 93 LYS A N 1
ATOM 800 C CA . LYS A 1 93 ? 0.303 -2.219 19.938 1.00 94.12 93 LYS A CA 1
ATOM 801 C C . LYS A 1 93 ? 0.053 -1.139 21.000 1.00 94.12 93 LYS A C 1
ATOM 803 O O . LYS A 1 93 ? 0.862 -1.026 21.917 1.00 94.12 93 LYS A O 1
ATOM 808 N N . ASN A 1 94 ? -1.013 -0.339 20.885 1.00 89.12 94 ASN A N 1
ATOM 809 C CA . ASN A 1 94 ? -1.307 0.810 21.753 1.00 89.12 94 ASN A CA 1
ATOM 810 C C . ASN A 1 94 ? -0.118 1.781 21.910 1.00 89.12 94 ASN A C 1
ATOM 812 O O . ASN A 1 94 ? 0.084 2.367 22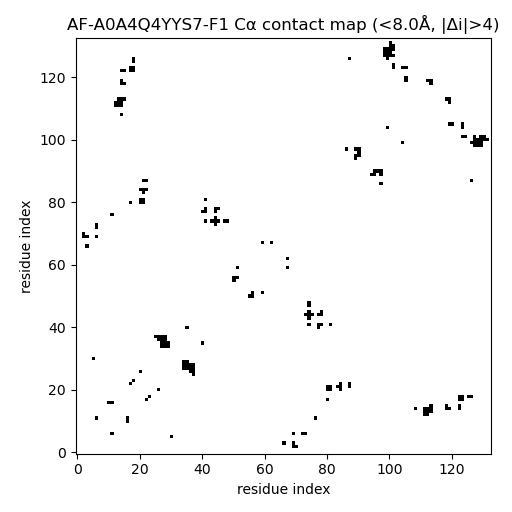.971 1.00 89.12 94 ASN A O 1
ATOM 816 N N . GLN A 1 95 ? 0.699 1.942 20.864 1.00 85.19 95 GLN A N 1
ATOM 817 C CA . GLN A 1 95 ? 1.930 2.741 20.932 1.00 85.19 95 GLN A CA 1
ATOM 818 C C . GLN A 1 95 ? 1.672 4.249 20.863 1.00 85.19 95 GLN A C 1
ATOM 820 O O . GLN A 1 95 ? 2.468 5.033 21.372 1.00 85.19 95 GLN A O 1
ATOM 825 N N . ALA A 1 96 ? 0.581 4.663 20.220 1.00 78.81 96 ALA A N 1
ATOM 826 C CA . ALA A 1 96 ? 0.193 6.061 20.091 1.00 78.81 96 ALA A CA 1
ATOM 827 C C . ALA A 1 96 ? -1.321 6.171 19.841 1.00 78.81 96 ALA A C 1
ATOM 829 O O . ALA A 1 96 ? -1.897 5.255 19.245 1.00 78.81 96 ALA A O 1
ATOM 830 N N . PRO A 1 97 ? -1.973 7.285 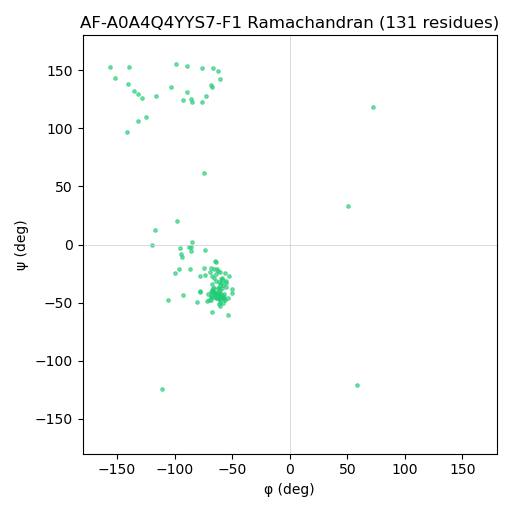20.232 1.00 86.94 97 PRO A N 1
ATOM 831 C CA . PRO A 1 97 ? -3.383 7.547 19.940 1.00 86.94 97 PRO A CA 1
ATOM 832 C C . PRO A 1 97 ? -3.565 7.940 18.463 1.00 86.94 97 PRO A C 1
ATOM 834 O O . PRO A 1 97 ? -3.966 9.056 18.137 1.00 86.94 97 PRO A O 1
ATOM 837 N N . ILE A 1 98 ? -3.213 7.030 17.554 1.00 92.50 98 ILE A N 1
ATOM 838 C CA . ILE A 1 98 ? -3.357 7.222 16.113 1.00 92.50 98 ILE A CA 1
ATOM 839 C C . ILE A 1 98 ? -4.829 7.038 15.768 1.00 92.50 98 ILE A C 1
ATOM 841 O O . ILE A 1 98 ? -5.416 5.982 16.013 1.00 92.50 98 ILE A O 1
ATOM 845 N N . LYS A 1 99 ? -5.403 8.075 15.169 1.00 93.25 99 LYS A N 1
ATOM 846 C CA . LYS A 1 99 ? -6.757 8.057 14.635 1.00 93.25 99 LYS A CA 1
ATOM 847 C C . LYS A 1 99 ? -6.702 7.911 13.122 1.00 93.25 99 LYS A C 1
ATOM 849 O O . LYS A 1 99 ? -5.897 8.566 12.467 1.00 93.25 99 LYS A O 1
ATOM 854 N N . ILE A 1 100 ? -7.544 7.040 12.591 1.00 95.06 100 ILE A N 1
ATOM 855 C CA . ILE A 1 100 ? -7.744 6.815 11.167 1.00 95.06 100 ILE A CA 1
ATOM 856 C C . ILE A 1 100 ? -9.235 6.996 10.926 1.00 95.06 100 ILE A C 1
ATOM 858 O O . ILE A 1 100 ? -10.050 6.180 11.369 1.00 95.06 100 ILE A O 1
ATOM 862 N N . ASN A 1 101 ? -9.584 8.081 10.239 1.00 95.06 101 ASN A N 1
ATOM 863 C CA . ASN A 1 101 ? -10.963 8.360 9.871 1.00 95.06 101 ASN A CA 1
ATOM 864 C C . ASN A 1 101 ? -11.254 7.939 8.428 1.00 95.06 101 ASN A C 1
ATOM 866 O O . ASN A 1 101 ? -10.374 7.885 7.563 1.00 95.06 101 ASN A O 1
ATOM 870 N N . LEU A 1 102 ? -12.529 7.663 8.156 1.00 95.81 102 LEU A N 1
ATOM 871 C CA . LEU A 1 102 ? -12.971 7.211 6.839 1.00 95.81 102 LEU A CA 1
ATOM 872 C C . LEU A 1 102 ? -12.670 8.235 5.734 1.00 95.81 102 LEU A C 1
ATOM 874 O O . LEU A 1 102 ? -12.352 7.854 4.610 1.00 95.81 102 LEU A O 1
ATOM 878 N N . ARG A 1 103 ? -12.754 9.536 6.039 1.00 95.50 103 ARG A N 1
ATOM 879 C CA . ARG A 1 103 ? -12.534 10.608 5.057 1.00 95.50 103 ARG A CA 1
ATOM 880 C C . ARG A 1 103 ? -11.101 10.605 4.529 1.00 95.50 103 ARG A C 1
ATOM 882 O O . ARG A 1 103 ? -10.907 10.719 3.321 1.00 95.50 103 ARG A O 1
ATOM 889 N N . GLU A 1 104 ? -10.118 10.466 5.412 1.00 94.69 104 GLU A N 1
ATOM 890 C CA . GLU A 1 104 ? -8.701 10.377 5.055 1.00 94.69 104 GLU A CA 1
ATOM 891 C C . GLU A 1 104 ? -8.428 9.158 4.181 1.00 94.69 104 GLU A C 1
ATOM 893 O O . GLU A 1 104 ? -7.810 9.298 3.127 1.00 94.69 104 GLU A O 1
ATOM 898 N N . LEU A 1 105 ? -8.955 7.988 4.558 1.00 96.94 105 LEU A N 1
ATOM 899 C CA . LEU A 1 105 ? -8.803 6.767 3.767 1.00 96.94 105 LEU A CA 1
ATOM 900 C C . LEU A 1 105 ? -9.446 6.901 2.380 1.00 96.94 105 LEU A C 1
ATOM 902 O O . LEU A 1 105 ? -8.830 6.544 1.375 1.00 96.94 105 LEU A O 1
ATOM 906 N N . LEU A 1 106 ? -10.661 7.452 2.302 1.00 96.25 106 LEU A N 1
ATOM 907 C CA . LEU A 1 106 ? -11.341 7.688 1.028 1.00 96.25 106 LEU A CA 1
ATOM 908 C C . LEU A 1 106 ? -10.543 8.638 0.138 1.00 96.25 106 LEU A C 1
ATOM 910 O O . LEU A 1 106 ? -10.428 8.387 -1.058 1.00 96.25 106 LEU A O 1
ATOM 914 N N . TRP A 1 107 ? -9.977 9.707 0.703 1.00 95.94 107 TRP A N 1
ATOM 915 C CA . TRP A 1 107 ? -9.155 10.651 -0.048 1.00 95.94 107 TRP A CA 1
ATOM 916 C C . TRP A 1 107 ? -7.846 10.025 -0.533 1.00 95.94 107 TRP A C 1
ATOM 918 O O . TRP A 1 107 ? -7.480 10.207 -1.700 1.00 95.94 107 TRP A O 1
ATOM 928 N N . GLN A 1 108 ? -7.162 9.290 0.348 1.00 95.94 108 GLN A N 1
ATOM 929 C CA . GLN A 1 108 ? -5.897 8.612 0.074 1.00 95.94 108 GLN A CA 1
ATOM 930 C C . GLN A 1 108 ? -6.068 7.592 -1.057 1.00 95.94 108 GLN A C 1
ATOM 932 O O . GLN A 1 108 ? -5.413 7.703 -2.087 1.00 95.94 108 GLN A O 1
ATOM 937 N N . PHE A 1 109 ? -7.044 6.689 -0.942 1.00 96.25 109 PHE A N 1
ATOM 938 C CA . PHE A 1 109 ? -7.239 5.578 -1.879 1.00 96.25 109 PHE A CA 1
ATOM 939 C C . PHE A 1 109 ? -8.301 5.838 -2.957 1.00 96.25 109 PHE A C 1
ATOM 941 O O . PHE A 1 109 ? -8.817 4.907 -3.584 1.00 96.25 109 PHE A O 1
ATOM 948 N N . ARG A 1 110 ? -8.643 7.107 -3.216 1.00 94.94 110 ARG A N 1
ATOM 949 C CA . ARG A 1 110 ? -9.706 7.474 -4.171 1.00 94.94 110 ARG A CA 1
ATOM 950 C C . ARG A 1 110 ? -9.477 6.941 -5.583 1.00 94.94 110 ARG A C 1
ATOM 952 O O . ARG A 1 110 ? -10.451 6.642 -6.261 1.00 94.94 110 ARG A O 1
ATOM 959 N N . SER A 1 111 ? -8.228 6.776 -6.014 1.00 94.31 111 SER A N 1
ATOM 960 C CA . SER A 1 111 ? -7.883 6.356 -7.379 1.00 94.31 111 SER A CA 1
ATOM 961 C C . SER A 1 111 ? -7.869 4.843 -7.603 1.00 94.31 111 SER A C 1
ATOM 963 O O . SER A 1 111 ? -7.578 4.420 -8.712 1.00 94.31 111 SER A O 1
ATOM 965 N N . ARG A 1 112 ? -8.125 4.031 -6.571 1.00 94.94 112 ARG A N 1
ATOM 966 C CA . ARG A 1 112 ? -8.143 2.566 -6.692 1.00 94.94 112 ARG A CA 1
ATOM 967 C C . ARG A 1 112 ? -9.409 2.030 -7.358 1.00 94.94 112 ARG A C 1
ATOM 969 O O . ARG A 1 112 ? -10.481 2.620 -7.234 1.00 94.94 112 ARG A O 1
ATOM 976 N N . ASP A 1 113 ? -9.289 0.884 -8.002 1.00 96.38 113 ASP A N 1
ATOM 977 C CA . ASP A 1 113 ? -10.372 0.242 -8.733 1.00 96.38 113 ASP A CA 1
ATOM 978 C C . ASP A 1 113 ? -11.191 -0.691 -7.841 1.00 96.38 113 ASP A C 1
ATOM 980 O O . ASP A 1 113 ? -10.717 -1.248 -6.846 1.00 96.38 113 ASP A O 1
ATOM 984 N N . THR A 1 114 ? -12.452 -0.872 -8.216 1.00 95.38 114 THR A N 1
ATOM 985 C CA . THR A 1 114 ? -13.418 -1.721 -7.515 1.00 95.38 114 THR A CA 1
ATOM 986 C C . THR A 1 114 ? -14.260 -2.468 -8.531 1.00 95.38 114 THR A C 1
ATOM 988 O O . THR A 1 114 ? -14.701 -1.868 -9.510 1.00 95.38 114 THR A O 1
ATOM 991 N N . THR A 1 115 ? -14.517 -3.754 -8.290 1.00 91.31 115 THR A N 1
ATOM 992 C CA . THR A 1 115 ? -15.451 -4.522 -9.129 1.00 91.31 115 THR A CA 1
ATOM 993 C C . THR A 1 115 ? -16.899 -4.246 -8.718 1.00 91.31 115 THR A C 1
ATOM 995 O O . THR A 1 115 ? -17.704 -3.889 -9.573 1.00 91.31 115 THR A O 1
ATOM 998 N N . ASP A 1 116 ? -17.224 -4.328 -7.420 1.00 93.06 116 ASP A N 1
ATOM 999 C CA . ASP A 1 116 ? -18.479 -3.795 -6.878 1.00 93.06 116 ASP A CA 1
ATOM 1000 C C . ASP A 1 116 ? -18.235 -2.351 -6.391 1.00 93.06 116 ASP A C 1
ATOM 1002 O O . ASP A 1 116 ? -17.356 -2.131 -5.555 1.00 93.06 116 ASP A O 1
ATOM 1006 N N . PRO A 1 117 ? -18.987 -1.340 -6.868 1.00 93.31 117 PRO A N 1
ATOM 1007 C CA . PRO A 1 117 ? -18.842 0.046 -6.416 1.00 93.31 117 PRO A CA 1
ATOM 1008 C C . PRO A 1 117 ? -18.909 0.233 -4.892 1.00 93.31 117 PRO A C 1
ATOM 1010 O O . PRO A 1 117 ? -18.321 1.175 -4.358 1.00 93.31 117 PRO A O 1
ATOM 1013 N N . LYS A 1 118 ? -19.608 -0.651 -4.171 1.00 93.31 118 LYS A N 1
ATOM 1014 C CA . LYS A 1 118 ? -19.708 -0.612 -2.706 1.00 93.31 118 LYS A CA 1
ATOM 1015 C C . LYS A 1 118 ? -18.369 -0.880 -2.021 1.00 93.31 118 LYS A C 1
ATOM 1017 O O . LYS A 1 118 ? -18.104 -0.342 -0.941 1.00 93.31 118 LYS A O 1
ATOM 1022 N N . ASP A 1 119 ? -17.498 -1.648 -2.665 1.00 93.94 119 ASP A N 1
ATOM 1023 C CA . ASP A 1 119 ? -16.176 -1.998 -2.146 1.00 93.94 119 ASP A CA 1
ATOM 1024 C C . ASP A 1 119 ? -15.293 -0.772 -1.972 1.00 93.94 119 ASP A C 1
ATOM 1026 O O . ASP A 1 119 ? -14.380 -0.779 -1.149 1.00 93.94 119 ASP A O 1
ATOM 1030 N N . LYS A 1 120 ? -15.615 0.325 -2.668 1.00 94.75 120 LYS A N 1
ATOM 1031 C CA . LYS A 1 120 ? -14.923 1.605 -2.521 1.00 94.75 120 LYS A CA 1
ATOM 1032 C C . LYS A 1 120 ? -14.910 2.095 -1.077 1.00 94.75 120 LYS A C 1
ATOM 1034 O O . LYS A 1 120 ? -13.956 2.742 -0.651 1.00 94.75 120 LYS A O 1
ATOM 1039 N N . VAL A 1 121 ? -15.964 1.759 -0.336 1.00 95.19 121 VAL A N 1
ATOM 1040 C CA . VAL A 1 121 ? -16.156 2.118 1.066 1.00 95.19 121 VAL A CA 1
ATOM 1041 C C . VAL A 1 121 ? -15.931 0.907 1.974 1.00 95.19 121 VAL A C 1
ATOM 1043 O O . VAL A 1 121 ? -15.175 1.012 2.940 1.00 95.19 121 VAL A O 1
ATOM 1046 N N . PHE A 1 122 ? -16.517 -0.256 1.662 1.00 95.06 122 PHE A N 1
ATOM 1047 C CA . PHE A 1 122 ? -16.428 -1.436 2.537 1.00 95.06 122 PHE A CA 1
ATOM 1048 C C . PHE A 1 122 ? -15.005 -1.970 2.702 1.00 95.06 122 PHE A C 1
ATOM 1050 O O . PHE A 1 122 ? -14.656 -2.428 3.790 1.00 95.06 122 PHE A O 1
ATOM 1057 N N . ALA A 1 123 ? -14.148 -1.833 1.686 1.00 95.44 123 ALA A N 1
ATOM 1058 C CA . ALA A 1 123 ? -12.744 -2.205 1.810 1.00 95.44 123 ALA A CA 1
ATOM 1059 C C . ALA A 1 123 ? -12.003 -1.373 2.880 1.00 95.44 123 ALA A C 1
ATOM 1061 O O . ALA A 1 123 ? -10.995 -1.817 3.423 1.00 95.44 123 ALA A O 1
ATOM 1062 N N . LEU A 1 124 ? -12.499 -0.182 3.225 1.00 96.75 124 LEU A N 1
ATOM 1063 C CA . LEU A 1 124 ? -11.860 0.722 4.186 1.00 96.75 124 LEU A CA 1
ATOM 1064 C C . LEU A 1 124 ? -12.423 0.589 5.605 1.00 96.75 124 LEU A C 1
ATOM 1066 O O . LEU A 1 124 ? -11.748 0.965 6.556 1.00 96.75 124 LEU A O 1
ATOM 1070 N N . PHE A 1 125 ? -13.632 0.048 5.770 1.00 95.19 125 PHE A N 1
ATOM 1071 C CA . PHE A 1 125 ? -14.327 -0.006 7.062 1.00 95.19 125 PHE A CA 1
ATOM 1072 C C . PHE A 1 125 ? -13.534 -0.648 8.203 1.00 95.19 125 PHE A C 1
ATOM 1074 O O . PHE A 1 125 ? -13.484 -0.040 9.272 1.00 95.19 125 PHE A O 1
ATOM 1081 N N . PRO A 1 126 ? -12.868 -1.803 8.019 1.00 94.81 126 PRO A N 1
ATOM 1082 C CA . PRO A 1 126 ? -12.113 -2.420 9.108 1.00 94.81 126 PRO A CA 1
ATOM 1083 C C . PRO A 1 126 ? -10.926 -1.583 9.602 1.00 94.81 126 PRO A C 1
ATOM 1085 O O . PRO A 1 126 ? -10.386 -1.874 10.661 1.00 94.81 126 PRO A O 1
ATOM 1088 N N . LEU A 1 127 ? -10.507 -0.569 8.839 1.00 95.25 127 LEU A N 1
ATOM 1089 C CA . LEU A 1 127 ? -9.360 0.286 9.142 1.00 95.25 127 LEU A CA 1
ATOM 1090 C C . LEU A 1 127 ? -9.737 1.561 9.904 1.00 95.25 127 LEU A C 1
ATOM 1092 O O . LEU A 1 127 ? -8.849 2.276 10.365 1.00 95.25 127 LEU A O 1
ATOM 1096 N N . VAL A 1 128 ? -11.030 1.873 10.017 1.00 95.88 128 VAL A N 1
ATOM 1097 C CA . VAL A 1 128 ? -11.513 3.099 10.661 1.00 95.88 128 VAL A CA 1
ATOM 1098 C C . VAL A 1 128 ? -11.617 2.882 12.168 1.00 95.88 128 VAL A C 1
ATOM 1100 O O . VAL A 1 128 ? -12.350 2.007 12.626 1.00 95.88 128 VAL A O 1
ATOM 1103 N N . ASN A 1 129 ? -10.922 3.713 12.945 1.00 93.19 129 ASN A N 1
ATOM 1104 C CA . ASN A 1 129 ? -11.022 3.730 14.411 1.00 93.19 129 ASN A CA 1
ATOM 1105 C C . ASN A 1 129 ? -11.494 5.084 14.975 1.00 93.19 129 ASN A C 1
ATOM 1107 O O . ASN A 1 129 ? -11.654 5.223 16.186 1.00 93.19 129 ASN A O 1
ATOM 1111 N N . ASP A 1 130 ? -11.736 6.063 14.101 1.00 93.75 130 ASP A N 1
ATOM 1112 C CA . ASP A 1 130 ? -12.326 7.355 14.429 1.00 93.75 130 ASP A CA 1
ATOM 1113 C C . ASP A 1 130 ? -13.458 7.666 13.448 1.00 93.75 130 ASP A C 1
ATOM 1115 O O . ASP A 1 130 ? -13.232 7.972 12.274 1.00 93.75 130 ASP A O 1
ATOM 1119 N N . TRP A 1 131 ? -14.692 7.561 13.931 1.00 89.12 131 TRP A N 1
ATOM 1120 C CA . TRP A 1 131 ? -15.891 7.794 13.125 1.00 89.12 131 TRP A CA 1
ATOM 1121 C C . TRP A 1 131 ? -16.332 9.261 13.107 1.00 89.12 131 TRP A C 1
ATOM 1123 O O . TRP A 1 131 ? -17.256 9.596 12.369 1.00 89.12 131 TRP A O 1
ATOM 1133 N N . GLY A 1 132 ? -15.634 10.136 13.841 1.00 80.94 132 GLY A N 1
ATOM 1134 C CA . GLY A 1 132 ? -16.067 11.504 14.087 1.00 80.94 132 GLY A CA 1
ATOM 1135 C C . GLY A 1 132 ? -17.243 11.525 15.062 1.00 80.94 132 GLY A C 1
ATOM 1136 O O . GLY A 1 132 ? -18.298 10.960 14.787 1.00 80.94 132 GLY A O 1
ATOM 1137 N N . ASN A 1 133 ? -17.045 12.167 16.210 1.00 59.62 133 ASN A N 1
ATOM 1138 C CA . ASN A 1 133 ? -18.153 12.616 17.054 1.00 59.62 133 ASN A CA 1
ATOM 1139 C C . ASN A 1 133 ? -18.639 13.978 16.565 1.00 59.62 133 ASN A C 1
ATOM 1141 O O . ASN A 1 133 ? -17.763 14.803 16.210 1.00 59.62 133 ASN A O 1
#

Sequence (133 aa):
MALFGIMDRPWWVLQWVIQEIVLAQSITLHHGHFVAPWELFSLAARNYEHHRKDCCQNHYKYLHGNDTRHVEHFYRTIIELDDLRHKWQSILKNQAPIKINLRELLWQFRSRDTTDPKDKVFALFPLVNDWGN

Mean predicted aligned error: 4.39 Å

Foldseek 3Di:
DVLCVVLPDLCLQALLVLCVQQVDPWDWDDDPPDIDTLVVLQVLLVCCVVLCVPDNVVVLVPDDPVVNVSSVSSSLSSVLSVVLSVLSVCVVVVVDPDFDEQVVVLVSSVRGDYPDPCSSRVSCVVSGPDHDD

pLDDT: mean 91.44, std 7.44, range [59.62, 98.25]

Radius of gyration: 16.2 Å; Cα contacts (8 Å, |Δi|>4): 115; chains: 1; bounding box: 43×31×41 Å

Solvent-accessible surface area (backbone atoms only — not comparable to full-atom values): 7820 Å² total; per-residue (Å²): 110,73,67,49,69,60,70,70,40,70,65,82,43,32,39,58,48,52,41,67,60,37,71,45,93,76,58,72,48,77,56,91,92,46,72,46,51,48,67,62,53,45,50,51,25,51,50,50,62,49,33,58,74,50,96,39,39,73,60,62,72,70,49,54,73,68,59,47,51,46,53,53,51,48,27,53,58,42,47,59,49,49,54,51,21,51,53,49,52,34,43,78,66,68,73,50,96,74,74,35,39,61,68,60,52,48,64,73,55,60,87,43,44,59,91,53,77,64,39,68,53,60,41,49,52,90,69,46,77,33,89,74,134